Protein AF-A0A4Q4D1D9-F1 (afdb_monomer_lite)

Secondary structure (DSSP, 8-state):
-PPPPP---GGGGS-HHHHHHHHHHHHHHHTT--SHHHHHHHHHHHHHHHHHH-S-SHHHHHHHHHHHHHHHHHHHHHHHHTTT-HHHHHHHHHHHHHHHHHHHHHHTT-

pLDDT: mean 88.87, std 11.65, range [45.28, 97.69]

Foldseek 3Di:
DDDPDPQQAPLLVDDLVVLQVQLVVLQVLLVVLPFPVSLVVLLVVLVVVCVRHPSDVPQLVVQLVVLLVVLVVQLVCCCVVVVNPNRRSNSSSSSSSSNRRSSSRSVVSD

Radius of gyration: 15.83 Å; chains: 1; bounding box: 48×21×41 Å

Sequence (110 aa):
MRAPRPVRGALLRANPLALMSIGFFSLVGGLFVTRLEIGLVAAAAYLVVVAVVAPSWRYPLLCLLFSGVAALTITYSTWRGNGQDLDRAIVQGVRIVVIAWPGSVAIGYL

Structure (mmCIF, N/CA/C/O backbone):
data_AF-A0A4Q4D1D9-F1
#
_entry.id   AF-A0A4Q4D1D9-F1
#
loop_
_atom_site.group_PDB
_atom_site.id
_atom_site.type_symbol
_atom_site.label_atom_id
_atom_site.label_alt_id
_atom_site.label_comp_id
_atom_site.label_asym_id
_atom_site.label_entity_id
_atom_site.label_seq_id
_atom_site.pdbx_PDB_ins_code
_atom_site.Cartn_x
_atom_site.Cartn_y
_atom_site.Cartn_z
_atom_site.occupancy
_atom_site.B_iso_or_equiv
_atom_site.auth_seq_id
_atom_site.auth_comp_id
_atom_site.auth_asym_id
_atom_site.auth_atom_id
_atom_site.pdbx_PDB_model_num
ATOM 1 N N . MET A 1 1 ? 33.895 -9.355 -19.221 1.00 48.47 1 MET A N 1
ATOM 2 C CA . MET A 1 1 ? 32.809 -8.465 -1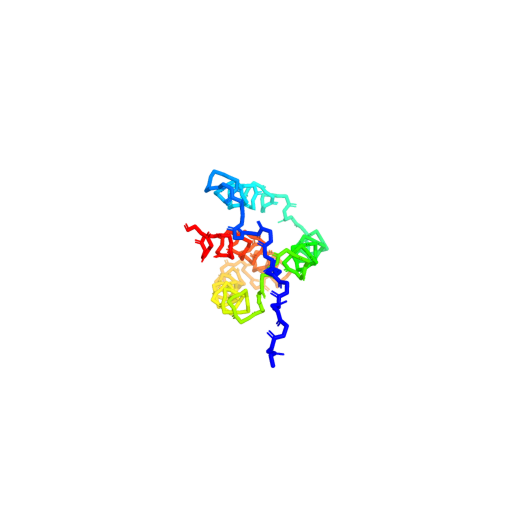9.692 1.00 48.47 1 MET A CA 1
ATOM 3 C C . MET A 1 1 ? 31.547 -8.791 -18.898 1.00 48.47 1 MET A C 1
ATOM 5 O O . MET A 1 1 ? 31.089 -9.922 -18.972 1.00 48.47 1 MET A O 1
ATOM 9 N N . ARG A 1 2 ? 31.035 -7.877 -18.058 1.00 46.53 2 ARG A N 1
ATOM 10 C CA . ARG A 1 2 ? 29.743 -8.079 -17.370 1.00 46.53 2 ARG A CA 1
ATOM 11 C C . ARG A 1 2 ? 28.634 -7.820 -18.387 1.00 46.53 2 ARG A C 1
ATOM 13 O O . ARG A 1 2 ? 28.579 -6.723 -18.931 1.00 46.53 2 ARG A O 1
ATOM 20 N N . ALA A 1 3 ? 27.787 -8.815 -18.639 1.00 48.50 3 ALA A N 1
ATOM 21 C CA . ALA A 1 3 ? 26.605 -8.641 -19.474 1.00 48.50 3 ALA A CA 1
ATOM 22 C C . ALA A 1 3 ? 25.751 -7.469 -18.944 1.00 48.50 3 ALA A C 1
ATOM 24 O O . ALA A 1 3 ? 25.615 -7.333 -17.720 1.00 48.50 3 ALA A O 1
ATOM 25 N N . PRO A 1 4 ? 25.190 -6.617 -19.821 1.00 45.28 4 PRO A N 1
ATOM 26 C CA . PRO A 1 4 ? 24.281 -5.563 -19.397 1.00 45.28 4 PRO A CA 1
ATOM 27 C C . PRO A 1 4 ? 23.081 -6.212 -18.703 1.00 45.28 4 PRO A C 1
ATOM 29 O O . PRO A 1 4 ? 22.365 -7.022 -19.292 1.00 45.28 4 PRO A O 1
ATOM 32 N N . ARG A 1 5 ? 22.883 -5.901 -17.416 1.00 54.72 5 ARG A N 1
ATOM 33 C CA . ARG A 1 5 ? 21.683 -6.336 -16.695 1.00 54.72 5 ARG A CA 1
ATOM 34 C C . ARG A 1 5 ? 20.479 -5.715 -17.406 1.00 54.72 5 ARG A C 1
ATOM 36 O O . ARG A 1 5 ? 20.506 -4.503 -17.625 1.00 54.72 5 ARG A O 1
ATOM 43 N N . PRO A 1 6 ? 19.437 -6.488 -17.758 1.00 52.19 6 PRO A N 1
ATOM 44 C CA . PRO A 1 6 ? 18.228 -5.902 -18.308 1.00 52.19 6 PRO A CA 1
ATOM 45 C C . PRO A 1 6 ? 17.720 -4.868 -17.306 1.00 52.19 6 PRO A C 1
ATOM 47 O O . PRO A 1 6 ? 17.573 -5.171 -16.119 1.00 52.19 6 PRO A O 1
ATOM 50 N N . VAL A 1 7 ? 17.500 -3.641 -17.778 1.00 55.12 7 VAL A N 1
ATOM 51 C CA . VAL A 1 7 ? 16.863 -2.584 -16.993 1.00 55.12 7 VAL A CA 1
ATOM 52 C C . VAL A 1 7 ? 15.422 -3.034 -16.752 1.00 55.12 7 VAL A C 1
ATOM 54 O O . VAL A 1 7 ? 14.526 -2.732 -17.537 1.00 55.12 7 VAL A O 1
ATOM 57 N N . ARG A 1 8 ? 15.209 -3.843 -15.709 1.00 57.69 8 ARG A N 1
ATOM 58 C CA . ARG A 1 8 ? 13.888 -4.042 -15.113 1.00 57.69 8 ARG A CA 1
ATOM 59 C C . ARG A 1 8 ? 13.448 -2.677 -14.606 1.00 57.69 8 ARG A C 1
ATOM 61 O O . ARG A 1 8 ? 14.256 -1.994 -13.988 1.00 57.69 8 ARG A O 1
ATOM 68 N N . GLY A 1 9 ? 12.218 -2.270 -14.891 1.00 67.62 9 GLY A N 1
ATOM 69 C CA . GLY A 1 9 ? 11.703 -0.982 -14.432 1.00 67.62 9 GLY A CA 1
ATOM 70 C C . GLY A 1 9 ? 10.845 -0.293 -15.475 1.00 67.62 9 GLY A C 1
ATOM 71 O O . GLY A 1 9 ? 11.266 0.711 -16.039 1.00 67.62 9 GLY A O 1
ATOM 72 N N . ALA A 1 10 ? 9.641 -0.807 -15.727 1.00 75.94 10 ALA A N 1
ATOM 73 C CA . ALA A 1 10 ? 8.676 -0.091 -16.562 1.00 75.94 10 ALA A CA 1
ATOM 74 C C . ALA A 1 10 ? 8.287 1.268 -15.938 1.00 75.94 10 ALA A C 1
ATOM 76 O O . ALA A 1 10 ? 8.018 2.206 -16.680 1.00 75.94 10 ALA A O 1
ATOM 77 N N . LEU A 1 11 ? 8.393 1.414 -14.607 1.00 78.25 11 LEU A N 1
ATOM 78 C CA . LEU A 1 11 ? 8.248 2.704 -13.912 1.00 78.25 11 LEU A CA 1
ATOM 79 C C . LEU A 1 11 ? 9.282 3.746 -14.367 1.00 78.25 11 LEU A C 1
ATOM 81 O O . LEU A 1 11 ? 8.918 4.893 -14.562 1.00 78.25 11 LEU A O 1
ATOM 85 N N . LEU A 1 12 ? 10.534 3.347 -14.627 1.00 82.38 12 LEU A N 1
ATOM 86 C CA . LEU A 1 12 ? 11.599 4.262 -15.077 1.00 82.38 12 LEU A CA 1
ATOM 87 C C . LEU A 1 12 ? 11.414 4.748 -16.522 1.00 82.38 12 LEU A C 1
ATOM 89 O O . LEU A 1 12 ? 12.124 5.642 -16.971 1.00 82.38 12 LEU A O 1
ATOM 93 N N . ARG A 1 13 ? 10.519 4.107 -17.280 1.00 84.19 13 ARG A N 1
ATOM 94 C CA . ARG A 1 13 ? 10.208 4.454 -18.675 1.00 84.19 13 ARG A CA 1
ATOM 95 C C . ARG A 1 13 ? 8.835 5.103 -18.819 1.00 84.19 13 ARG A C 1
ATOM 97 O O . ARG A 1 13 ? 8.462 5.487 -19.925 1.00 84.19 13 ARG A O 1
ATOM 104 N N . ALA A 1 14 ? 8.066 5.164 -17.736 1.00 86.12 14 ALA A N 1
ATOM 105 C CA . ALA A 1 14 ? 6.744 5.755 -17.745 1.00 86.12 14 ALA A CA 1
ATOM 106 C C . ALA A 1 14 ? 6.858 7.283 -17.807 1.00 86.12 14 ALA A C 1
ATOM 108 O O . ALA A 1 14 ? 7.749 7.882 -17.212 1.00 86.12 14 ALA A O 1
ATOM 109 N N . ASN A 1 15 ? 5.937 7.921 -18.526 1.00 90.88 15 ASN A N 1
ATOM 110 C CA . ASN A 1 15 ? 5.826 9.376 -18.515 1.00 90.88 15 ASN A CA 1
ATOM 111 C C . ASN A 1 15 ? 5.399 9.847 -17.104 1.00 90.88 15 ASN A C 1
ATOM 113 O O . ASN A 1 15 ? 4.567 9.176 -16.483 1.00 90.88 15 ASN A O 1
ATOM 117 N N . PRO A 1 16 ? 5.892 10.998 -16.611 1.00 88.50 16 PRO A N 1
ATOM 118 C CA . PRO A 1 16 ? 5.486 11.566 -15.326 1.00 88.50 16 PRO A CA 1
ATOM 119 C C . PRO A 1 16 ? 3.967 11.662 -15.112 1.00 88.50 16 PRO A C 1
ATOM 121 O O . PRO A 1 16 ? 3.487 11.397 -14.011 1.00 88.50 16 PRO A O 1
ATOM 124 N N . LEU A 1 17 ? 3.181 11.944 -16.158 1.00 90.75 17 LEU A N 1
ATOM 125 C CA . LEU A 1 17 ? 1.715 11.948 -16.065 1.00 90.75 17 LEU A CA 1
ATOM 126 C C . LEU A 1 17 ? 1.143 10.564 -15.726 1.00 90.75 17 LEU A C 1
ATOM 128 O O . LEU A 1 17 ? 0.205 10.455 -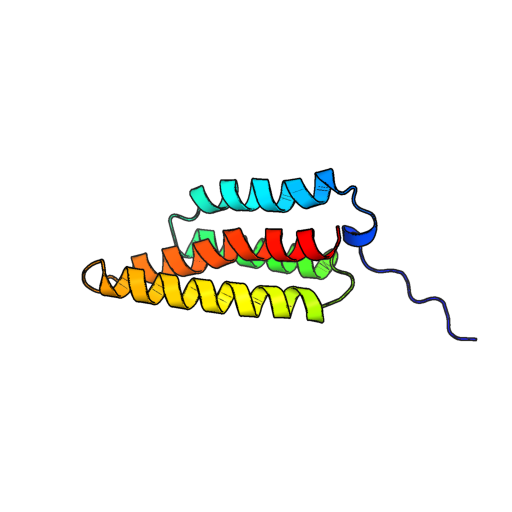14.935 1.00 90.75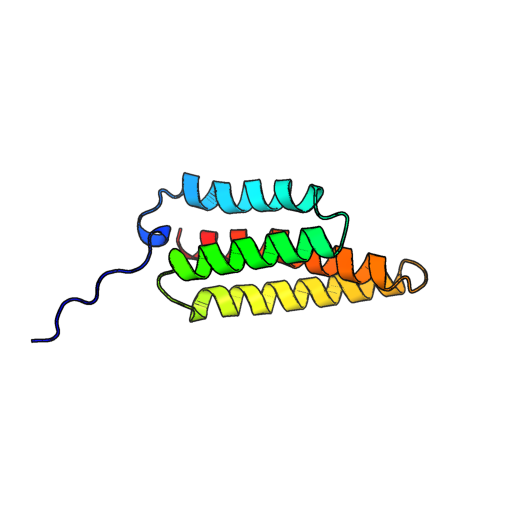 17 LEU A O 1
ATOM 132 N N . ALA A 1 18 ? 1.725 9.499 -16.281 1.00 90.06 18 ALA A N 1
ATOM 133 C CA . ALA A 1 18 ? 1.320 8.134 -15.966 1.00 90.06 18 ALA A CA 1
ATOM 134 C C . ALA A 1 18 ? 1.657 7.789 -14.508 1.00 90.06 18 ALA A C 1
ATOM 136 O O . ALA A 1 18 ? 0.823 7.215 -13.809 1.00 90.06 18 ALA A O 1
ATOM 137 N N . LEU A 1 19 ? 2.826 8.206 -14.012 1.00 89.31 19 LEU A N 1
ATOM 138 C CA . LEU A 1 19 ? 3.214 8.004 -12.612 1.00 89.31 19 LEU A CA 1
ATOM 139 C C . LEU A 1 19 ? 2.302 8.770 -11.641 1.00 89.31 19 LEU A C 1
ATOM 141 O O . LEU A 1 19 ? 1.853 8.202 -10.646 1.00 89.31 19 LEU A O 1
ATOM 145 N N . MET A 1 20 ? 1.944 10.018 -11.957 1.00 91.00 20 MET A N 1
ATOM 146 C CA . MET A 1 20 ? 0.987 10.794 -11.157 1.00 91.00 20 MET A CA 1
ATOM 147 C C . MET A 1 20 ? -0.413 10.172 -11.148 1.00 91.00 20 MET A C 1
ATOM 149 O O . MET A 1 20 ? -1.085 10.178 -10.113 1.00 91.00 20 MET A O 1
ATOM 153 N N . SER A 1 21 ? -0.840 9.580 -12.269 1.00 92.75 21 SER A N 1
ATOM 154 C CA . SER A 1 21 ? -2.139 8.911 -12.346 1.00 92.75 21 SER A CA 1
ATOM 155 C C . SER A 1 21 ? -2.256 7.744 -11.360 1.00 92.75 21 SER A C 1
ATOM 157 O O . SER A 1 21 ? -3.329 7.545 -10.799 1.00 92.75 21 SER A O 1
ATOM 159 N N . ILE A 1 22 ? -1.157 7.036 -11.057 1.00 92.31 22 ILE A N 1
ATOM 160 C CA . ILE A 1 22 ? -1.146 5.950 -10.062 1.00 92.31 22 ILE A CA 1
ATOM 161 C C . ILE A 1 22 ? -1.561 6.488 -8.691 1.00 92.31 22 ILE A C 1
ATOM 163 O O . ILE A 1 22 ? -2.433 5.911 -8.046 1.00 92.31 22 ILE A O 1
ATOM 167 N N . GLY A 1 23 ? -0.986 7.614 -8.259 1.00 90.75 23 GLY A N 1
ATOM 168 C CA . GLY A 1 23 ? -1.358 8.251 -6.994 1.00 90.75 23 GLY A CA 1
ATOM 169 C C . GLY A 1 23 ? -2.823 8.694 -6.976 1.00 90.75 23 GLY A C 1
ATOM 170 O O . GLY A 1 23 ? -3.539 8.429 -6.010 1.00 90.75 23 GLY A O 1
ATOM 171 N N . PHE A 1 24 ? -3.295 9.298 -8.069 1.00 92.81 24 PHE A N 1
ATOM 172 C CA . PHE A 1 24 ? -4.684 9.742 -8.192 1.00 92.81 24 PHE A CA 1
ATOM 173 C C . PHE A 1 24 ? -5.681 8.574 -8.143 1.00 92.81 24 PHE A C 1
ATOM 175 O O . PHE A 1 24 ? -6.619 8.585 -7.346 1.00 92.81 24 PHE A O 1
ATOM 182 N N . PHE A 1 25 ? -5.466 7.528 -8.939 1.00 93.19 25 PHE A N 1
ATOM 183 C CA . PHE A 1 25 ? -6.343 6.357 -8.943 1.00 93.19 25 PHE A CA 1
ATOM 184 C C . PHE A 1 25 ? -6.255 5.556 -7.644 1.00 93.19 25 PHE A C 1
ATOM 186 O O . PHE A 1 25 ? -7.254 4.976 -7.228 1.00 93.19 25 PHE A O 1
ATOM 193 N N . SER A 1 26 ? -5.111 5.579 -6.960 1.00 90.81 26 SER A N 1
ATOM 194 C CA . SER A 1 26 ? -4.958 4.996 -5.626 1.00 90.81 26 SER A CA 1
ATOM 195 C C . SER A 1 26 ? -5.853 5.687 -4.588 1.00 90.81 26 SER A C 1
ATOM 197 O O . SER A 1 26 ? -6.533 5.017 -3.807 1.00 90.81 26 SER A O 1
ATOM 199 N N . LEU A 1 27 ? -5.940 7.023 -4.631 1.00 92.19 27 LEU A N 1
ATOM 200 C CA . LEU A 1 27 ? -6.862 7.802 -3.792 1.00 92.19 27 LEU A CA 1
ATOM 201 C C . LEU A 1 27 ? -8.325 7.436 -4.069 1.00 92.19 27 LEU A C 1
ATOM 203 O O . LEU A 1 27 ? -9.082 7.176 -3.132 1.00 92.19 27 LEU A O 1
ATOM 207 N N . VAL A 1 28 ? -8.707 7.369 -5.349 1.00 92.00 28 VAL A N 1
ATOM 208 C CA . VAL A 1 28 ? -10.067 6.990 -5.769 1.00 92.00 28 VAL A CA 1
ATOM 209 C C . VAL A 1 28 ? -10.388 5.555 -5.343 1.00 92.00 28 VAL A C 1
ATOM 211 O O . VAL A 1 28 ? -11.428 5.314 -4.733 1.00 92.00 28 VAL A O 1
ATOM 214 N N . GLY A 1 29 ? -9.481 4.608 -5.589 1.00 87.50 29 GLY A N 1
ATOM 215 C CA . GLY A 1 29 ? -9.614 3.205 -5.190 1.00 87.50 29 GLY A CA 1
ATOM 216 C C . GLY A 1 29 ? -9.772 3.039 -3.679 1.00 87.50 29 GLY A C 1
ATOM 217 O O . GLY A 1 29 ? -10.584 2.237 -3.216 1.00 87.50 29 GLY A O 1
ATOM 218 N N . GLY A 1 30 ? -9.083 3.873 -2.901 1.00 87.94 30 GLY A N 1
ATOM 219 C CA . GLY A 1 30 ? -9.228 3.936 -1.454 1.00 87.94 30 GLY A CA 1
ATOM 220 C C . GLY A 1 30 ? -10.652 4.214 -0.976 1.00 87.94 30 GLY A C 1
ATOM 221 O O . GLY A 1 30 ? -11.014 3.761 0.106 1.00 87.94 30 GLY A O 1
ATOM 222 N N . LEU A 1 31 ? -11.492 4.914 -1.747 1.00 90.12 31 LEU A N 1
ATOM 223 C CA . LEU A 1 31 ? -12.902 5.150 -1.395 1.00 90.12 31 LEU A CA 1
ATOM 224 C C . LEU A 1 31 ? -13.731 3.860 -1.361 1.00 90.12 31 LEU A C 1
ATOM 226 O O . LEU A 1 31 ? -14.701 3.777 -0.611 1.00 90.12 31 LEU A O 1
ATOM 230 N N . PHE A 1 32 ? -13.326 2.847 -2.126 1.00 92.00 32 PHE A N 1
ATOM 231 C CA . PHE A 1 32 ? -14.031 1.571 -2.228 1.00 92.00 32 PHE A CA 1
ATOM 232 C C . PHE A 1 32 ? -13.583 0.548 -1.174 1.00 92.00 32 PHE A C 1
ATOM 234 O O . PHE A 1 32 ? -14.234 -0.487 -1.004 1.00 92.00 32 PHE A O 1
ATOM 241 N N . VAL A 1 33 ? -12.519 0.839 -0.414 1.00 92.62 33 VAL A N 1
ATOM 242 C CA . VAL A 1 33 ? -12.056 0.006 0.706 1.00 92.62 33 VAL A CA 1
ATOM 243 C C . VAL A 1 33 ? -12.984 0.203 1.905 1.00 92.62 33 VAL A C 1
ATOM 245 O O . VAL A 1 33 ? -12.723 0.981 2.820 1.00 92.62 33 VAL A O 1
ATOM 248 N N . THR A 1 34 ? -14.111 -0.500 1.862 1.00 92.88 34 THR A N 1
ATOM 249 C CA . THR A 1 34 ? -15.152 -0.490 2.904 1.00 92.88 34 THR A CA 1
ATOM 250 C C . THR A 1 34 ? -15.103 -1.727 3.796 1.00 92.88 34 THR A C 1
ATOM 252 O O . THR A 1 34 ? -15.661 -1.723 4.889 1.00 92.88 34 THR A O 1
ATOM 255 N N . ARG A 1 35 ? -14.425 -2.785 3.339 1.00 94.25 35 ARG A N 1
ATOM 256 C CA . ARG A 1 35 ? -14.266 -4.064 4.037 1.00 94.25 35 ARG A CA 1
ATOM 257 C C . ARG A 1 35 ? -12.810 -4.491 4.007 1.00 94.25 35 ARG A C 1
ATOM 259 O O . ARG A 1 35 ? -12.074 -4.138 3.082 1.00 94.25 35 ARG A O 1
ATOM 266 N N . LEU A 1 36 ? -12.430 -5.303 4.988 1.00 93.25 36 LEU A N 1
ATOM 267 C CA . LEU A 1 36 ? -11.066 -5.799 5.122 1.00 93.25 36 LEU A CA 1
ATOM 268 C C . LEU A 1 36 ? -10.636 -6.616 3.898 1.00 93.25 36 LEU A C 1
ATOM 270 O O . LEU A 1 36 ? -9.563 -6.384 3.355 1.00 93.25 36 LEU A O 1
ATOM 274 N N . GLU A 1 37 ? -11.510 -7.498 3.417 1.00 95.50 37 GLU A N 1
ATOM 275 C CA . GLU A 1 37 ? -11.287 -8.336 2.232 1.00 95.50 37 GLU A CA 1
ATOM 276 C C . GLU A 1 37 ? -10.917 -7.499 1.001 1.00 95.50 37 GLU A C 1
ATOM 278 O O . GLU A 1 37 ? -9.920 -7.770 0.336 1.00 95.50 37 GLU A O 1
ATOM 283 N N . ILE A 1 38 ? -11.674 -6.427 0.743 1.00 94.50 38 ILE A N 1
ATOM 284 C CA . ILE A 1 38 ? -11.443 -5.522 -0.389 1.00 94.50 38 ILE A CA 1
ATOM 285 C C . ILE A 1 38 ? -10.082 -4.833 -0.241 1.00 94.50 38 ILE A C 1
ATOM 287 O O . ILE A 1 38 ? -9.319 -4.751 -1.203 1.00 94.50 38 ILE A O 1
ATOM 291 N N . GLY A 1 39 ? -9.758 -4.368 0.968 1.00 92.38 39 GLY A N 1
ATOM 292 C CA . GLY A 1 39 ? -8.474 -3.734 1.258 1.00 92.38 39 GLY A CA 1
ATOM 293 C C . GLY A 1 39 ? -7.285 -4.676 1.063 1.00 92.38 39 GLY A C 1
ATOM 294 O O . GLY A 1 39 ? -6.287 -4.285 0.459 1.00 92.38 39 GLY A O 1
ATOM 295 N N . LEU A 1 40 ? -7.405 -5.927 1.513 1.00 95.12 40 LEU A N 1
ATOM 296 C CA . LEU A 1 40 ? -6.368 -6.948 1.351 1.00 95.12 40 LEU A CA 1
ATOM 297 C C . LEU A 1 40 ? -6.174 -7.337 -0.117 1.00 95.12 40 LEU A C 1
ATOM 299 O O . LEU A 1 40 ? -5.034 -7.418 -0.572 1.00 95.12 40 LEU A O 1
ATOM 303 N N . VAL A 1 41 ? -7.261 -7.520 -0.873 1.00 96.12 41 VAL A N 1
ATOM 304 C CA . VAL A 1 41 ? -7.194 -7.810 -2.314 1.00 96.12 41 VAL A CA 1
ATOM 305 C C . VAL A 1 41 ? -6.537 -6.654 -3.069 1.00 96.12 41 VAL A C 1
ATOM 307 O O . VAL A 1 41 ? -5.657 -6.891 -3.895 1.00 96.12 41 VAL A O 1
ATOM 310 N N . ALA A 1 42 ? -6.897 -5.406 -2.756 1.00 94.25 42 ALA A N 1
ATOM 311 C CA . ALA A 1 42 ? -6.281 -4.232 -3.370 1.00 94.25 42 ALA A CA 1
ATOM 312 C C . ALA A 1 42 ? -4.780 -4.134 -3.044 1.00 94.25 42 ALA A C 1
ATOM 314 O O . ALA A 1 42 ? -3.961 -3.950 -3.945 1.00 94.25 42 ALA A O 1
ATOM 315 N N . ALA A 1 43 ? -4.398 -4.316 -1.776 1.00 93.56 43 ALA A N 1
ATOM 316 C CA . ALA A 1 43 ? -2.997 -4.310 -1.362 1.00 93.56 43 ALA A CA 1
ATOM 317 C C . ALA A 1 43 ? -2.190 -5.435 -2.035 1.00 93.56 43 ALA A C 1
ATOM 319 O O . ALA A 1 43 ? -1.077 -5.196 -2.508 1.00 93.56 43 ALA A O 1
ATOM 320 N N . ALA A 1 44 ? -2.758 -6.640 -2.138 1.00 94.81 44 ALA A N 1
ATOM 321 C CA . ALA A 1 44 ? -2.137 -7.768 -2.828 1.00 94.81 44 ALA A CA 1
ATOM 322 C C . ALA A 1 44 ? -1.974 -7.495 -4.330 1.00 94.81 44 ALA A C 1
ATOM 324 O O . ALA A 1 44 ? -0.901 -7.741 -4.881 1.00 94.81 44 ALA A O 1
ATOM 325 N N . ALA A 1 45 ? -2.991 -6.928 -4.985 1.00 94.06 45 ALA A N 1
ATOM 326 C CA . ALA A 1 45 ? -2.912 -6.536 -6.390 1.00 94.06 45 ALA A CA 1
ATOM 327 C C . ALA A 1 45 ? -1.793 -5.508 -6.622 1.00 94.06 45 ALA A C 1
ATOM 329 O O . ALA A 1 45 ? -0.977 -5.679 -7.530 1.00 94.06 45 ALA A O 1
ATOM 330 N N . TYR A 1 46 ? -1.681 -4.492 -5.761 1.00 92.06 46 TYR A N 1
ATOM 331 C CA . TYR A 1 46 ? -0.579 -3.533 -5.835 1.00 92.06 46 TYR A CA 1
ATOM 332 C C . TYR A 1 46 ? 0.782 -4.178 -5.598 1.00 92.06 46 TYR A C 1
ATOM 334 O O . TYR A 1 46 ? 1.731 -3.865 -6.315 1.00 92.06 46 TYR A O 1
ATOM 342 N N . LEU A 1 47 ? 0.885 -5.117 -4.658 1.00 92.75 47 LEU A N 1
ATOM 343 C CA . LEU A 1 47 ? 2.120 -5.853 -4.412 1.00 92.75 47 LEU A CA 1
ATOM 344 C C . LEU A 1 47 ? 2.556 -6.660 -5.642 1.00 92.75 47 LEU A C 1
ATOM 346 O O . LEU A 1 47 ? 3.738 -6.640 -5.988 1.00 92.75 47 LEU A O 1
ATOM 350 N N . VAL A 1 48 ? 1.617 -7.305 -6.339 1.00 93.62 48 VAL A N 1
ATOM 351 C CA . VAL A 1 48 ? 1.887 -8.010 -7.603 1.00 93.62 48 VAL A CA 1
ATOM 352 C C . VAL A 1 48 ? 2.359 -7.034 -8.683 1.00 93.62 48 VAL A C 1
ATOM 354 O O . VAL A 1 48 ? 3.360 -7.300 -9.349 1.00 93.62 48 VAL A O 1
ATOM 357 N N . VAL A 1 49 ? 1.706 -5.878 -8.833 1.00 90.44 49 VAL A N 1
ATOM 358 C CA . VAL A 1 49 ? 2.126 -4.853 -9.805 1.00 90.44 49 VAL A CA 1
ATOM 359 C C . VAL A 1 49 ? 3.534 -4.343 -9.493 1.00 90.44 49 VAL A C 1
ATOM 361 O O . VAL A 1 49 ? 4.387 -4.315 -10.378 1.00 90.44 49 VAL A O 1
ATOM 364 N N . VAL A 1 50 ? 3.822 -3.999 -8.238 1.00 88.75 50 VAL A N 1
ATOM 365 C CA . VAL A 1 50 ? 5.159 -3.565 -7.809 1.00 88.75 50 VAL A CA 1
ATOM 366 C C . VAL A 1 50 ? 6.195 -4.656 -8.088 1.00 88.75 50 VAL A C 1
ATOM 368 O O . VAL A 1 50 ? 7.251 -4.351 -8.637 1.00 88.75 50 VAL A O 1
ATOM 371 N N . ALA A 1 51 ? 5.889 -5.923 -7.800 1.00 88.69 51 ALA A N 1
ATOM 372 C CA . ALA A 1 51 ? 6.793 -7.044 -8.052 1.00 88.69 51 ALA A CA 1
ATOM 373 C C . ALA A 1 51 ? 7.189 -7.190 -9.532 1.00 88.69 51 ALA A C 1
ATOM 375 O O . ALA A 1 51 ? 8.321 -7.578 -9.833 1.00 88.69 51 ALA A O 1
ATOM 376 N N . VAL A 1 52 ? 6.265 -6.883 -10.446 1.00 89.31 52 VAL A N 1
ATOM 377 C CA . VAL A 1 52 ? 6.465 -7.008 -11.897 1.00 89.31 52 VAL A CA 1
ATOM 378 C C . VAL A 1 52 ? 7.128 -5.763 -12.492 1.00 89.31 52 VAL A C 1
ATOM 380 O O . VAL A 1 52 ? 7.986 -5.874 -13.370 1.00 89.31 52 VAL A O 1
ATOM 383 N N . VAL A 1 53 ? 6.731 -4.575 -12.036 1.00 86.81 53 VAL A N 1
ATOM 384 C CA . VAL A 1 53 ? 7.044 -3.302 -12.705 1.00 86.81 53 VAL A CA 1
ATOM 385 C C . VAL A 1 53 ? 8.234 -2.588 -12.050 1.00 86.81 53 VAL A C 1
ATOM 387 O O . VAL A 1 53 ? 8.961 -1.863 -12.742 1.00 86.81 53 VAL A O 1
ATOM 390 N N . ALA A 1 54 ? 8.474 -2.788 -10.748 1.00 85.12 54 ALA A N 1
ATOM 391 C CA . ALA A 1 54 ? 9.521 -2.073 -10.027 1.00 85.12 54 ALA A CA 1
ATOM 392 C C . ALA A 1 54 ? 10.934 -2.596 -10.363 1.00 85.12 54 ALA A C 1
ATOM 394 O O . ALA A 1 54 ? 11.170 -3.805 -10.423 1.00 85.12 54 ALA A O 1
ATOM 395 N N . PRO A 1 55 ? 11.918 -1.692 -10.531 1.00 84.12 55 PRO A N 1
ATOM 396 C CA . PRO A 1 55 ? 13.309 -2.064 -10.796 1.00 84.12 55 PRO A CA 1
ATOM 397 C C . PRO A 1 55 ? 13.989 -2.733 -9.590 1.00 84.12 55 PRO A C 1
ATOM 399 O O . PRO A 1 55 ? 14.940 -3.499 -9.748 1.00 84.12 55 PRO A O 1
ATOM 402 N N . SER A 1 56 ? 13.533 -2.422 -8.372 1.00 86.69 56 SER A N 1
ATOM 403 C CA . SER A 1 56 ? 14.108 -2.917 -7.120 1.00 86.69 56 SER A CA 1
ATOM 404 C C . SER A 1 56 ? 13.069 -2.932 -6.000 1.00 86.69 56 SER A C 1
ATOM 406 O O . SER A 1 56 ? 12.125 -2.151 -6.029 1.00 86.69 56 SER A O 1
ATOM 408 N N . TRP A 1 57 ? 13.289 -3.768 -4.982 1.00 89.69 57 TRP A N 1
ATOM 409 C CA . TRP A 1 57 ? 12.406 -3.876 -3.814 1.00 89.69 57 TRP A CA 1
ATOM 410 C C . TRP A 1 57 ? 12.753 -2.928 -2.667 1.00 89.69 57 TRP A C 1
ATOM 412 O O . TRP A 1 57 ? 11.900 -2.649 -1.832 1.00 89.69 57 TRP A O 1
ATOM 422 N N . ARG A 1 58 ? 13.983 -2.400 -2.617 1.00 90.88 58 ARG A N 1
ATOM 423 C CA . ARG A 1 58 ? 14.439 -1.563 -1.493 1.00 90.88 58 ARG A CA 1
ATOM 424 C C . ARG A 1 58 ? 13.573 -0.320 -1.321 1.00 90.88 58 ARG A C 1
ATOM 426 O O . ARG A 1 58 ? 13.148 -0.023 -0.212 1.00 90.88 58 ARG A O 1
ATOM 433 N N . TYR A 1 59 ? 13.305 0.373 -2.425 1.00 89.25 59 TYR A N 1
ATOM 434 C CA . TYR A 1 59 ? 12.517 1.597 -2.400 1.00 89.25 59 TYR A CA 1
ATOM 435 C C . TYR A 1 59 ? 11.030 1.332 -2.088 1.00 89.25 59 TYR A C 1
ATOM 437 O O . TYR A 1 59 ? 10.538 1.902 -1.116 1.00 89.25 59 TYR A O 1
ATOM 445 N N . PRO A 1 60 ? 10.330 0.396 -2.767 1.00 93.06 60 PRO A N 1
ATOM 446 C CA . PRO A 1 60 ? 8.954 0.063 -2.405 1.00 93.06 60 PRO A CA 1
ATOM 447 C C . PRO A 1 60 ? 8.759 -0.425 -0.970 1.00 93.06 60 PRO A C 1
ATOM 449 O O . PRO A 1 60 ? 7.740 -0.098 -0.367 1.00 93.06 60 PRO A O 1
ATOM 452 N N . LEU A 1 61 ? 9.720 -1.167 -0.408 1.00 93.56 61 LEU A N 1
ATOM 453 C CA . LEU A 1 61 ? 9.675 -1.597 0.993 1.00 93.56 61 LEU A CA 1
ATOM 454 C C . LEU A 1 61 ? 9.844 -0.426 1.962 1.00 93.56 61 LEU A C 1
ATOM 456 O O . LEU A 1 61 ? 9.184 -0.395 2.996 1.00 93.56 61 LEU A O 1
ATOM 460 N N . LEU A 1 62 ? 10.680 0.558 1.626 1.00 95.38 62 LEU A N 1
ATOM 461 C CA . LEU A 1 62 ? 10.807 1.777 2.421 1.00 95.38 62 LEU A CA 1
ATOM 462 C C . LEU A 1 62 ? 9.501 2.590 2.398 1.00 95.38 62 LEU A C 1
ATOM 464 O O . LEU A 1 62 ? 9.028 3.027 3.445 1.00 95.38 62 LEU A O 1
ATOM 468 N N . CYS A 1 63 ? 8.867 2.732 1.229 1.00 94.94 63 CYS A N 1
ATOM 469 C CA . CYS A 1 63 ? 7.541 3.349 1.116 1.00 94.94 63 CYS A CA 1
ATOM 470 C C . CYS A 1 63 ? 6.477 2.564 1.899 1.00 94.94 63 CYS A C 1
ATOM 472 O O . CYS A 1 63 ? 5.600 3.161 2.528 1.00 94.94 63 CYS A O 1
ATOM 474 N N . LEU A 1 64 ? 6.555 1.229 1.883 1.00 95.31 64 LEU A N 1
ATOM 475 C CA . LEU A 1 64 ? 5.660 0.367 2.652 1.00 95.31 64 LEU A CA 1
ATOM 476 C C . LEU A 1 64 ? 5.852 0.571 4.157 1.00 95.31 64 LEU A C 1
ATOM 478 O O . LEU A 1 64 ? 4.876 0.631 4.893 1.00 95.31 64 LEU A O 1
ATOM 482 N N . LEU A 1 65 ? 7.094 0.737 4.616 1.00 96.75 65 LEU A N 1
ATOM 483 C CA . LEU A 1 65 ? 7.389 1.014 6.018 1.00 96.75 65 LEU A CA 1
ATOM 484 C C . LEU A 1 65 ? 6.747 2.332 6.471 1.00 96.75 65 LEU A C 1
ATOM 486 O O . LEU A 1 65 ? 6.022 2.346 7.463 1.00 96.75 65 LEU A O 1
ATOM 490 N N . PHE A 1 66 ? 6.957 3.426 5.734 1.00 96.00 66 PHE A N 1
ATOM 491 C CA . PHE A 1 66 ? 6.382 4.728 6.094 1.00 96.00 66 PHE A CA 1
ATOM 492 C C . PHE A 1 66 ? 4.850 4.739 6.026 1.00 96.00 66 PHE A C 1
ATOM 494 O O . PHE A 1 66 ? 4.195 5.243 6.939 1.00 96.00 66 PHE A O 1
ATOM 501 N N . SER A 1 67 ? 4.267 4.140 4.984 1.00 95.69 67 SER A N 1
ATOM 502 C CA . SER A 1 67 ? 2.808 3.986 4.893 1.00 95.69 67 SER A CA 1
ATOM 503 C C . SER A 1 67 ? 2.254 3.066 5.984 1.00 95.69 67 SER A C 1
ATOM 505 O O . SER A 1 67 ? 1.173 3.332 6.503 1.00 95.69 67 SER A O 1
ATOM 507 N N . GLY A 1 68 ? 3.008 2.046 6.400 1.00 96.62 68 GLY A N 1
ATOM 508 C CA . GLY A 1 68 ? 2.683 1.174 7.526 1.00 96.62 68 GLY A CA 1
ATOM 509 C C . GLY A 1 68 ? 2.661 1.918 8.860 1.00 96.62 68 GLY A C 1
ATOM 510 O O . GLY A 1 68 ? 1.719 1.753 9.631 1.00 96.62 68 GLY A O 1
ATOM 511 N N . VAL A 1 69 ? 3.635 2.798 9.115 1.00 97.62 69 VAL A N 1
ATOM 512 C CA . VAL A 1 69 ? 3.624 3.669 10.304 1.00 97.62 69 VAL A CA 1
ATOM 513 C C . VAL A 1 69 ? 2.377 4.554 10.307 1.00 97.62 69 VAL A C 1
ATOM 515 O O . VAL A 1 69 ? 1.649 4.571 11.298 1.00 97.62 69 VAL A O 1
ATOM 518 N N . ALA A 1 70 ? 2.072 5.218 9.187 1.00 96.19 70 ALA A N 1
ATOM 519 C CA . ALA A 1 70 ? 0.866 6.037 9.065 1.00 96.19 70 ALA A CA 1
ATOM 520 C C . ALA A 1 70 ? -0.418 5.213 9.279 1.00 96.19 70 ALA A C 1
ATOM 522 O O . ALA A 1 70 ? -1.321 5.638 10.002 1.00 96.19 70 ALA A O 1
ATOM 523 N N . ALA A 1 71 ? -0.486 4.012 8.703 1.00 96.69 71 ALA A N 1
ATOM 524 C CA . ALA A 1 71 ? -1.609 3.097 8.866 1.00 96.69 71 ALA A CA 1
ATOM 525 C C . ALA A 1 71 ? -1.807 2.673 10.326 1.00 96.69 71 ALA A C 1
ATOM 527 O O . ALA A 1 71 ? -2.939 2.679 10.807 1.00 96.69 71 ALA A O 1
ATOM 528 N N . LEU A 1 72 ? -0.731 2.359 11.054 1.00 97.69 72 LEU A N 1
ATOM 529 C CA . LEU A 1 72 ? -0.791 2.021 12.478 1.00 97.69 72 LEU A CA 1
ATOM 530 C C . LEU A 1 72 ? -1.272 3.204 13.320 1.00 97.69 72 LEU A C 1
ATOM 532 O O . LEU A 1 72 ? -2.137 3.026 14.178 1.00 97.69 72 LEU A O 1
ATOM 536 N N . THR A 1 73 ? -0.774 4.413 13.050 1.00 97.06 73 THR A N 1
ATOM 537 C CA . THR A 1 73 ? -1.234 5.628 13.735 1.00 97.06 73 THR A CA 1
ATOM 538 C C . THR A 1 73 ? -2.729 5.855 13.516 1.00 97.06 73 THR A C 1
ATOM 540 O O . THR A 1 73 ? -3.462 6.073 14.480 1.00 97.06 73 THR A O 1
ATOM 543 N N . ILE A 1 74 ? -3.208 5.743 12.274 1.00 96.38 74 ILE A N 1
ATOM 544 C CA . ILE A 1 74 ? -4.633 5.902 11.955 1.00 96.38 74 ILE A CA 1
ATOM 545 C C . ILE A 1 74 ? -5.473 4.781 12.567 1.00 96.38 74 ILE A C 1
ATOM 547 O O . ILE A 1 74 ? -6.539 5.063 13.114 1.00 96.38 74 ILE A O 1
ATOM 551 N N . THR A 1 75 ? -4.995 3.537 12.542 1.00 97.06 75 THR A N 1
ATOM 552 C CA . THR A 1 75 ? -5.668 2.398 13.187 1.00 97.06 75 THR A CA 1
ATOM 553 C C . THR A 1 75 ? -5.846 2.671 14.675 1.00 97.06 75 THR A C 1
ATOM 555 O O . THR A 1 75 ? -6.960 2.591 15.184 1.00 97.06 75 THR A O 1
ATOM 558 N N . TYR A 1 76 ? -4.776 3.071 15.365 1.00 96.50 76 TYR A N 1
ATOM 559 C CA . TYR A 1 76 ? -4.818 3.367 16.793 1.00 96.50 76 TYR A CA 1
ATOM 560 C C . TYR A 1 76 ? -5.765 4.528 17.119 1.00 96.50 76 TYR A C 1
ATOM 562 O O . TYR A 1 76 ? -6.608 4.402 18.010 1.00 96.50 76 TYR A O 1
ATOM 570 N N . SER A 1 77 ? -5.679 5.636 16.377 1.00 95.06 77 SER A N 1
ATOM 571 C CA . SER A 1 77 ? -6.568 6.787 16.574 1.00 95.06 77 SER A CA 1
ATOM 572 C C . SER A 1 77 ? -8.031 6.440 16.299 1.00 95.06 77 SER A C 1
ATOM 574 O O . SER A 1 77 ? -8.910 6.860 17.048 1.00 95.06 77 SER A O 1
ATOM 576 N N . THR A 1 78 ? -8.298 5.633 15.270 1.00 95.44 78 THR A N 1
ATOM 577 C CA . THR A 1 78 ? -9.655 5.186 14.920 1.00 95.44 78 THR A CA 1
ATOM 578 C C . THR A 1 78 ? -10.208 4.243 15.981 1.00 95.44 78 THR A C 1
ATOM 580 O O . THR A 1 78 ? -11.344 4.416 16.413 1.00 95.44 78 THR A O 1
ATOM 583 N N . TRP A 1 79 ? -9.403 3.285 16.444 1.00 96.12 79 TRP A N 1
ATOM 584 C CA . TRP A 1 79 ? -9.772 2.361 17.515 1.00 96.12 79 TRP A CA 1
ATOM 585 C C . TRP A 1 79 ? -10.114 3.119 18.798 1.00 96.12 79 TRP A C 1
ATOM 587 O O . TRP A 1 79 ? -11.187 2.935 19.370 1.00 96.12 79 TRP A O 1
ATOM 597 N N . ARG A 1 80 ? -9.243 4.043 19.218 1.00 95.19 80 ARG A N 1
ATOM 598 C CA . ARG A 1 80 ? -9.462 4.840 20.429 1.00 95.19 80 ARG A CA 1
ATOM 599 C C . ARG A 1 80 ? -10.644 5.806 20.296 1.00 95.19 80 ARG A C 1
ATOM 601 O O . ARG A 1 80 ? -11.338 6.033 21.281 1.00 95.19 80 ARG A O 1
ATOM 608 N N . GLY A 1 81 ? -10.873 6.362 19.107 1.00 91.69 81 GLY A N 1
ATOM 609 C CA . GLY A 1 81 ? -11.941 7.330 18.843 1.00 91.69 81 GLY A CA 1
ATOM 610 C C . GLY A 1 81 ? -13.334 6.723 18.640 1.00 91.69 81 GLY A C 1
ATOM 611 O O . GLY A 1 81 ? -14.320 7.373 18.966 1.00 91.69 81 GLY A O 1
ATOM 612 N N . ASN A 1 82 ? -13.436 5.484 18.148 1.00 89.94 82 ASN A N 1
ATOM 613 C CA . ASN A 1 82 ? -14.710 4.838 17.794 1.00 89.94 82 ASN A CA 1
ATOM 614 C C . ASN A 1 82 ? -15.158 3.769 18.802 1.00 89.94 82 ASN A C 1
ATOM 616 O O . ASN A 1 82 ? -15.684 2.729 18.413 1.00 89.94 82 ASN A O 1
ATOM 620 N N . GLY A 1 83 ? -14.931 3.989 20.099 1.00 89.31 83 GLY A N 1
ATOM 621 C CA . GLY A 1 83 ? -15.391 3.052 21.130 1.00 89.31 83 GLY A CA 1
ATOM 622 C C . GLY A 1 83 ? -14.732 1.672 21.050 1.00 89.31 83 GLY A C 1
ATOM 623 O O . GLY A 1 83 ? -15.362 0.678 21.390 1.00 89.31 83 GLY A O 1
ATOM 624 N N . GLN A 1 84 ? -13.474 1.611 20.601 1.00 90.69 84 GLN A N 1
ATOM 625 C CA . GLN A 1 84 ? -12.670 0.387 20.524 1.00 90.69 84 GLN A CA 1
ATOM 626 C C . GLN A 1 84 ? -13.158 -0.662 19.511 1.00 90.69 84 GLN A C 1
ATOM 628 O O . GLN A 1 84 ? -12.766 -1.825 19.600 1.00 90.69 84 GLN A O 1
ATOM 633 N N . ASP A 1 85 ? -13.928 -0.248 18.499 1.00 93.25 85 ASP A N 1
ATOM 634 C CA . ASP A 1 85 ? -14.274 -1.088 17.345 1.00 93.25 85 ASP A CA 1
ATOM 635 C C . ASP A 1 85 ? -13.015 -1.418 16.519 1.00 93.25 85 ASP A C 1
ATOM 637 O O . ASP A 1 85 ? -12.477 -0.585 15.778 1.00 93.25 85 ASP A O 1
ATOM 641 N N . LEU A 1 86 ? -12.516 -2.642 16.702 1.00 93.88 86 LEU A N 1
ATOM 642 C CA . LEU A 1 86 ? -11.274 -3.114 16.099 1.00 93.88 86 LEU A CA 1
ATOM 643 C C . LEU A 1 86 ? -11.409 -3.323 14.585 1.00 93.88 86 LEU A C 1
ATOM 645 O O . LEU A 1 86 ? -10.500 -2.959 13.839 1.00 93.88 86 LEU A O 1
ATOM 649 N N . ASP A 1 87 ? -12.545 -3.844 14.121 1.00 93.25 87 ASP A N 1
ATOM 650 C CA . ASP A 1 87 ? -12.758 -4.153 12.706 1.00 93.25 87 ASP A CA 1
ATOM 651 C C . ASP A 1 87 ? -12.742 -2.875 11.870 1.00 93.25 87 ASP A C 1
ATOM 653 O O . ASP A 1 87 ? -12.020 -2.775 10.871 1.00 93.25 87 ASP A O 1
ATOM 657 N N . ARG A 1 88 ? -13.466 -1.841 12.316 1.00 92.38 88 ARG A N 1
ATOM 658 C CA . ARG A 1 88 ? -13.454 -0.537 11.635 1.00 92.38 88 ARG A CA 1
ATOM 659 C C . ARG A 1 88 ? -12.075 0.104 11.654 1.00 92.38 88 ARG A C 1
ATOM 661 O O . ARG A 1 88 ? -11.662 0.685 10.648 1.00 92.38 88 ARG A O 1
ATOM 668 N N . ALA A 1 89 ? -11.367 0.008 12.777 1.00 95.19 89 ALA A N 1
ATOM 669 C CA . ALA A 1 89 ? -10.030 0.566 12.911 1.00 95.19 89 ALA A CA 1
ATOM 670 C C . ALA A 1 89 ? -9.041 -0.069 11.927 1.00 95.19 89 ALA A C 1
ATOM 672 O O . ALA A 1 89 ? -8.322 0.654 11.232 1.00 95.19 89 ALA A O 1
ATOM 673 N N . ILE A 1 90 ? -9.046 -1.401 11.813 1.00 96.12 90 ILE A N 1
ATOM 674 C CA . ILE A 1 90 ? -8.174 -2.131 10.885 1.00 96.12 90 ILE A CA 1
ATOM 675 C C . ILE A 1 90 ? -8.517 -1.780 9.435 1.00 96.12 90 ILE A C 1
ATOM 677 O O . ILE A 1 90 ? -7.608 -1.529 8.644 1.00 96.12 90 ILE A O 1
ATOM 681 N N . VAL A 1 91 ? -9.805 -1.701 9.075 1.00 96.69 91 VAL A N 1
ATOM 682 C CA . VAL A 1 91 ? -10.217 -1.313 7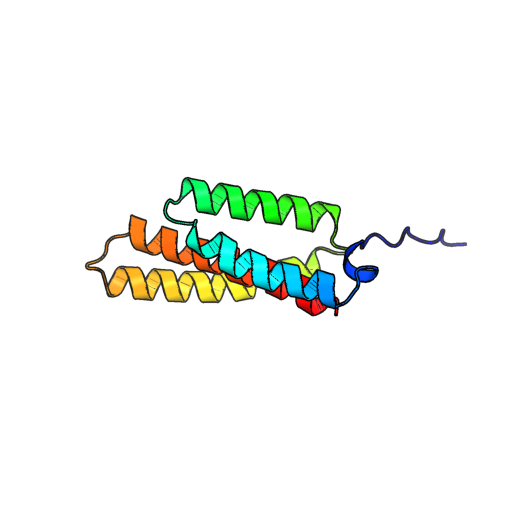.714 1.00 96.69 91 VAL A CA 1
ATOM 683 C C . VAL A 1 91 ? -9.673 0.069 7.343 1.00 96.69 91 VAL A C 1
ATOM 685 O O . VAL A 1 91 ? -9.138 0.233 6.244 1.00 96.69 91 VAL A O 1
ATOM 688 N N . GLN A 1 92 ? -9.737 1.051 8.251 1.00 95.31 92 GLN A N 1
ATOM 689 C CA . GLN A 1 92 ? -9.144 2.371 7.999 1.00 95.31 92 GLN A CA 1
ATOM 690 C C . GLN A 1 92 ? -7.617 2.302 7.880 1.00 95.31 92 GLN A C 1
ATOM 692 O O . GLN A 1 92 ? -7.054 2.926 6.984 1.00 95.31 92 GLN A O 1
ATOM 697 N N . GLY A 1 93 ? -6.943 1.508 8.713 1.00 96.00 93 GLY A N 1
ATOM 698 C CA . GLY A 1 93 ? -5.503 1.270 8.594 1.00 96.00 93 GLY A CA 1
ATOM 699 C C . GLY A 1 93 ? -5.101 0.711 7.229 1.00 96.00 93 GLY A C 1
ATOM 700 O O . GLY A 1 93 ? -4.243 1.270 6.546 1.00 96.00 93 GLY A O 1
ATOM 701 N N . VAL A 1 94 ? -5.763 -0.359 6.786 1.00 96.06 94 VAL A N 1
ATOM 702 C CA . VAL A 1 94 ? -5.507 -0.979 5.477 1.00 96.06 94 VAL A CA 1
ATOM 703 C C . VAL A 1 94 ? -5.787 0.005 4.344 1.00 96.06 94 VAL A C 1
ATOM 705 O O . VAL A 1 94 ? -4.995 0.105 3.407 1.00 96.06 94 VAL A O 1
ATOM 708 N N . ARG A 1 95 ? -6.862 0.792 4.446 1.00 96.38 95 ARG A N 1
ATOM 709 C CA . ARG A 1 95 ? -7.188 1.843 3.476 1.00 96.38 95 ARG A CA 1
ATOM 710 C C . ARG A 1 95 ? -6.056 2.861 3.316 1.00 96.38 95 ARG A C 1
ATOM 712 O O . ARG A 1 95 ? -5.775 3.263 2.190 1.00 96.38 95 ARG A O 1
ATOM 719 N N . ILE A 1 96 ? -5.370 3.235 4.399 1.00 96.94 96 ILE A N 1
ATOM 720 C CA . ILE A 1 96 ? -4.199 4.124 4.327 1.00 96.94 96 ILE A CA 1
ATOM 721 C C . ILE A 1 96 ? -3.065 3.489 3.529 1.00 96.94 96 ILE A C 1
ATOM 723 O O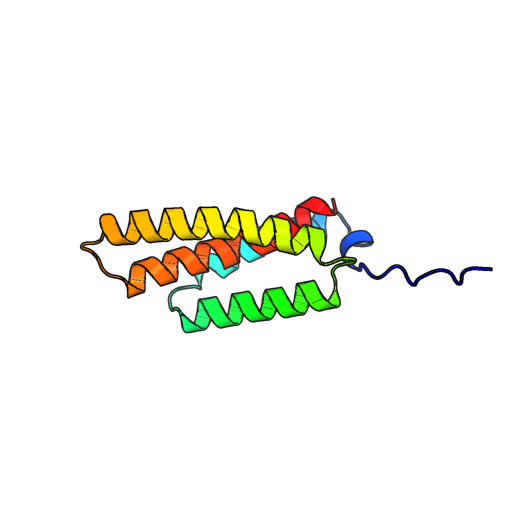 . ILE A 1 96 ? -2.495 4.159 2.671 1.00 96.94 96 ILE A O 1
ATOM 727 N N . VAL A 1 97 ? -2.764 2.207 3.750 1.00 95.69 97 VAL A N 1
ATOM 728 C CA . VAL A 1 97 ? -1.737 1.503 2.963 1.00 95.69 97 VAL A CA 1
ATOM 729 C C . VAL A 1 97 ? -2.120 1.487 1.485 1.00 95.69 97 VAL A C 1
ATOM 731 O O . VAL A 1 97 ? -1.309 1.865 0.642 1.00 95.69 97 VAL A O 1
ATOM 734 N N . VAL A 1 98 ? -3.366 1.116 1.175 1.00 95.62 98 VAL A N 1
ATOM 735 C CA . VAL A 1 98 ? -3.889 1.054 -0.199 1.00 95.62 98 VAL A CA 1
ATOM 736 C C . VAL A 1 98 ? -3.774 2.405 -0.896 1.00 95.62 98 VAL A C 1
ATOM 738 O O . VAL A 1 98 ? -3.390 2.429 -2.055 1.00 95.62 98 VAL A O 1
ATOM 741 N N . ILE A 1 99 ? -4.057 3.512 -0.206 1.00 95.25 99 ILE A N 1
ATOM 742 C CA . ILE A 1 99 ? -4.001 4.862 -0.779 1.00 95.25 99 ILE A CA 1
ATOM 743 C C . ILE A 1 99 ? -2.557 5.356 -0.921 1.00 95.25 99 ILE A C 1
ATOM 745 O O . ILE A 1 99 ? -2.160 5.833 -1.987 1.00 95.25 99 ILE A O 1
ATOM 749 N N . ALA A 1 100 ? -1.782 5.278 0.159 1.00 94.62 100 ALA A N 1
ATOM 750 C CA . ALA A 1 100 ? -0.505 5.970 0.270 1.00 94.62 100 ALA A CA 1
ATOM 751 C C . ALA A 1 100 ? 0.635 5.208 -0.409 1.00 94.62 100 ALA A C 1
ATOM 753 O O . ALA A 1 100 ? 1.525 5.830 -0.995 1.00 94.62 100 ALA A O 1
ATOM 754 N N . TRP A 1 101 ? 0.630 3.875 -0.343 1.00 95.06 101 TRP A N 1
ATOM 755 C CA . TRP A 1 101 ? 1.767 3.083 -0.796 1.00 95.06 101 TRP A CA 1
ATOM 756 C C . TRP A 1 101 ? 1.997 3.167 -2.315 1.00 95.06 101 TRP A C 1
ATOM 758 O O . TRP A 1 101 ? 3.108 3.537 -2.699 1.00 95.06 101 TRP A O 1
ATOM 768 N N . PRO A 1 102 ? 0.999 2.945 -3.198 1.00 92.75 102 PRO A N 1
ATOM 769 C CA . PRO A 1 102 ? 1.217 2.958 -4.648 1.00 92.75 102 PRO A CA 1
ATOM 770 C C . PRO A 1 102 ? 1.682 4.32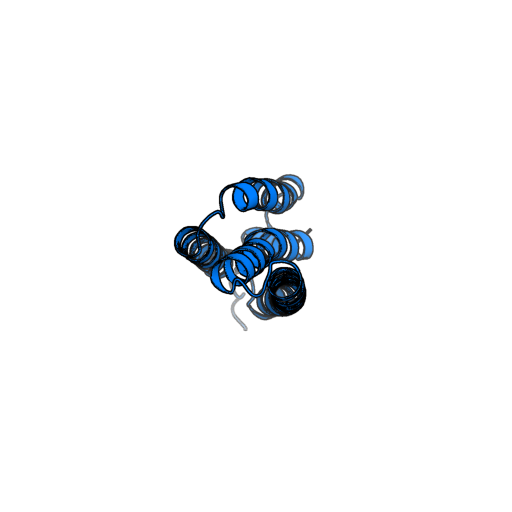0 -5.167 1.00 92.75 102 PRO A C 1
ATOM 772 O O . PRO A 1 102 ? 2.607 4.395 -5.973 1.00 92.75 102 PRO A O 1
ATOM 775 N N . GLY A 1 103 ? 1.076 5.402 -4.663 1.00 91.31 103 GLY A N 1
ATOM 776 C CA . GLY A 1 103 ? 1.460 6.769 -5.013 1.00 91.31 103 GLY A CA 1
ATOM 777 C C . GLY A 1 103 ? 2.885 7.097 -4.566 1.00 91.31 103 GLY A C 1
ATOM 778 O O . GLY A 1 103 ? 3.664 7.631 -5.353 1.00 91.31 103 GLY A O 1
ATOM 779 N N . SER A 1 104 ? 3.258 6.704 -3.342 1.00 92.25 104 SER A N 1
ATOM 780 C CA . SER A 1 104 ? 4.622 6.895 -2.825 1.00 92.25 104 SER A CA 1
ATOM 781 C C . SER A 1 104 ? 5.660 6.145 -3.660 1.00 92.25 104 SER A C 1
ATOM 783 O O . SER A 1 104 ? 6.725 6.682 -3.944 1.00 92.25 104 SER A O 1
ATOM 785 N N . VAL A 1 105 ? 5.339 4.920 -4.093 1.00 92.06 105 VAL A N 1
ATOM 786 C CA . VAL A 1 105 ? 6.216 4.133 -4.970 1.00 92.06 105 VAL A CA 1
ATOM 787 C C . VAL A 1 105 ? 6.370 4.798 -6.336 1.00 92.06 105 VAL A C 1
ATOM 789 O O . VAL A 1 105 ? 7.490 4.898 -6.825 1.00 92.06 105 VAL A O 1
ATOM 792 N N . ALA A 1 106 ? 5.277 5.256 -6.949 1.00 90.06 106 ALA A N 1
ATOM 793 C CA . ALA A 1 106 ? 5.311 5.879 -8.271 1.00 90.06 106 ALA A CA 1
ATOM 794 C C . ALA A 1 106 ? 6.075 7.214 -8.280 1.00 90.06 106 ALA A C 1
ATOM 796 O O . ALA A 1 106 ? 6.861 7.454 -9.194 1.00 90.06 106 ALA A O 1
ATOM 797 N N . ILE A 1 107 ? 5.887 8.051 -7.251 1.00 87.38 107 ILE A N 1
ATOM 798 C CA . ILE A 1 107 ? 6.542 9.364 -7.134 1.00 87.38 107 ILE A CA 1
ATOM 799 C C . ILE A 1 107 ? 8.065 9.251 -7.056 1.00 87.38 107 ILE A C 1
ATOM 801 O O . ILE A 1 107 ? 8.758 10.099 -7.602 1.00 87.38 107 ILE A O 1
ATOM 805 N N . GLY A 1 108 ? 8.606 8.204 -6.433 1.00 84.25 108 GLY A N 1
ATOM 806 C CA . GLY A 1 108 ? 10.059 8.006 -6.371 1.00 84.25 108 GLY A CA 1
ATOM 807 C C . GLY A 1 108 ? 10.749 7.728 -7.701 1.00 84.25 108 GLY A C 1
ATOM 808 O O . GLY A 1 108 ? 11.975 7.634 -7.727 1.00 84.25 108 GLY A O 1
ATOM 809 N N . TYR A 1 109 ? 9.975 7.542 -8.770 1.00 82.81 109 TYR A N 1
ATOM 810 C CA . TYR A 1 109 ? 10.466 7.307 -10.125 1.00 82.81 109 TYR A CA 1
ATOM 811 C C . TYR A 1 109 ? 10.104 8.436 -11.105 1.00 82.81 109 TYR A C 1
ATOM 813 O O . TYR A 1 109 ? 10.343 8.265 -12.300 1.00 82.81 109 TYR A O 1
ATOM 821 N N . LEU A 1 110 ? 9.528 9.544 -10.613 1.00 80.19 110 LEU A N 1
ATOM 822 C CA . LEU A 1 110 ? 9.456 10.823 -11.334 1.00 80.19 110 LEU A CA 1
ATOM 823 C C . LEU A 1 110 ? 10.853 11.445 -11.449 1.00 80.19 110 LEU A C 1
ATOM 825 O O . LEU A 1 110 ? 11.132 12.010 -12.528 1.00 80.19 110 LEU A O 1
#